Protein AF-A0A2T0MRT6-F1 (afdb_monomer)

Foldseek 3Di:
DPVVVLLVVVCVVPVQWNWDADPVQKIKIAGPDDDDPLLVVLVADRMDIDNDSVRVVVNVVVSVVSVVVSVVVVPPDDDD

Structure (mmCIF, N/CA/C/O backbone):
data_AF-A0A2T0MRT6-F1
#
_entry.id   AF-A0A2T0MRT6-F1
#
loop_
_atom_site.group_PDB
_atom_site.id
_atom_site.type_symbol
_atom_site.label_atom_id
_atom_site.label_alt_id
_atom_site.label_comp_id
_atom_site.label_asym_id
_atom_site.label_entity_id
_atom_site.label_seq_id
_atom_site.pdbx_PDB_ins_code
_atom_site.Cartn_x
_atom_site.Cartn_y
_atom_site.Cartn_z
_atom_site.occupancy
_atom_site.B_iso_or_equiv
_atom_site.auth_seq_id
_atom_site.auth_comp_id
_atom_site.auth_asym_id
_atom_site.auth_atom_id
_atom_site.pdbx_PDB_model_num
ATOM 1 N N . MET A 1 1 ? 8.212 0.846 -22.722 1.00 50.50 1 MET A N 1
ATOM 2 C CA . MET A 1 1 ? 8.022 1.924 -21.727 1.00 50.50 1 MET A CA 1
ATOM 3 C C . MET A 1 1 ? 6.579 1.913 -21.207 1.00 50.50 1 MET A C 1
ATOM 5 O O . MET A 1 1 ? 5.821 2.812 -21.534 1.00 50.50 1 MET A O 1
ATOM 9 N N . SER A 1 2 ? 6.160 0.872 -20.472 1.00 75.69 2 SER A N 1
ATOM 10 C CA . SER A 1 2 ? 4.749 0.729 -20.037 1.00 75.69 2 SER A CA 1
ATOM 11 C C . SER A 1 2 ? 4.592 0.724 -18.516 1.00 75.69 2 SER A C 1
ATOM 13 O O . SER A 1 2 ? 3.649 1.307 -17.999 1.00 75.69 2 SER A O 1
ATOM 15 N N . PHE A 1 3 ? 5.530 0.118 -17.782 1.00 82.31 3 PHE A N 1
ATOM 16 C CA . PHE A 1 3 ? 5.394 -0.076 -16.335 1.0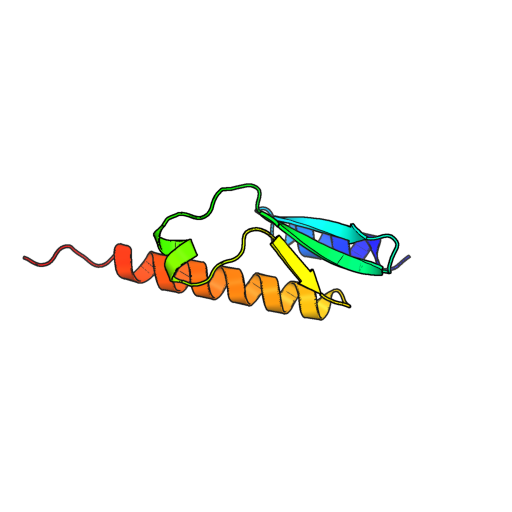0 82.31 3 PHE A CA 1
ATOM 17 C C . PHE A 1 3 ? 5.468 1.230 -15.533 1.00 82.31 3 PHE A C 1
ATOM 19 O O . PHE A 1 3 ? 4.608 1.444 -14.690 1.00 82.31 3 PHE A O 1
ATOM 26 N N . ASP A 1 4 ? 6.394 2.145 -15.839 1.00 88.75 4 ASP A N 1
ATOM 27 C CA . ASP A 1 4 ? 6.469 3.450 -15.155 1.00 88.75 4 ASP A CA 1
ATOM 28 C C . ASP A 1 4 ? 5.196 4.282 -15.334 1.00 88.75 4 ASP A C 1
ATOM 30 O O . ASP A 1 4 ? 4.755 4.963 -14.412 1.00 88.75 4 ASP A O 1
ATOM 34 N N . ARG A 1 5 ? 4.557 4.179 -16.507 1.00 91.88 5 ARG A N 1
ATOM 35 C CA . ARG A 1 5 ? 3.269 4.828 -16.762 1.00 91.88 5 ARG A CA 1
ATOM 36 C C . ARG A 1 5 ? 2.166 4.228 -15.897 1.00 91.88 5 ARG A C 1
ATOM 38 O O . ARG A 1 5 ? 1.432 4.976 -15.271 1.00 91.88 5 ARG A O 1
ATOM 45 N N . HIS A 1 6 ? 2.082 2.901 -15.813 1.00 94.12 6 HIS A N 1
ATOM 46 C CA . HIS A 1 6 ? 1.117 2.249 -14.926 1.00 94.12 6 HIS A CA 1
ATOM 47 C C . HIS A 1 6 ? 1.365 2.596 -13.451 1.00 94.12 6 HIS A C 1
ATOM 49 O O . HIS A 1 6 ? 0.404 2.863 -12.739 1.00 94.12 6 HIS A O 1
ATOM 55 N N . LEU A 1 7 ? 2.625 2.653 -12.999 1.00 94.00 7 LEU A N 1
ATOM 56 C CA . LEU A 1 7 ? 2.971 3.099 -11.644 1.00 94.00 7 LEU A CA 1
ATOM 57 C C . LEU A 1 7 ? 2.476 4.527 -11.391 1.00 94.00 7 LEU A C 1
ATOM 59 O O . LEU A 1 7 ? 1.808 4.766 -10.388 1.00 94.00 7 LEU A O 1
ATOM 63 N N . ALA A 1 8 ? 2.756 5.452 -12.311 1.00 94.12 8 ALA A N 1
ATOM 64 C CA . ALA A 1 8 ? 2.324 6.842 -12.202 1.00 94.12 8 ALA A CA 1
ATOM 65 C C . ALA A 1 8 ? 0.794 6.986 -12.221 1.00 94.12 8 ALA A C 1
ATOM 67 O O . ALA A 1 8 ? 0.245 7.741 -11.421 1.00 94.12 8 ALA A O 1
ATOM 68 N N . ASP A 1 9 ? 0.105 6.242 -13.090 1.00 95.50 9 ASP A N 1
ATOM 69 C CA . ASP A 1 9 ? -1.356 6.258 -13.177 1.00 95.50 9 ASP A CA 1
ATOM 70 C C . ASP A 1 9 ? -1.983 5.724 -11.875 1.00 95.50 9 ASP A C 1
ATOM 72 O O . ASP A 1 9 ? -2.856 6.370 -11.307 1.00 95.50 9 ASP A O 1
ATOM 76 N N . ILE A 1 10 ? -1.495 4.593 -11.344 1.00 95.12 10 ILE A N 1
ATOM 77 C CA . ILE A 1 10 ? -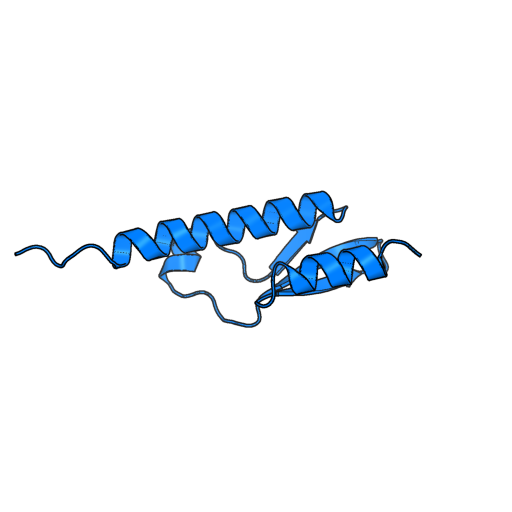1.994 4.040 -10.071 1.00 95.12 10 ILE A CA 1
ATOM 78 C C . ILE A 1 10 ? -1.676 4.987 -8.906 1.00 95.12 10 ILE A C 1
ATOM 80 O O . ILE A 1 10 ? -2.550 5.264 -8.095 1.00 95.12 10 ILE A O 1
ATOM 84 N N . ALA A 1 11 ? -0.457 5.523 -8.813 1.00 94.38 11 ALA A N 1
ATOM 85 C CA . ALA A 1 11 ? -0.093 6.449 -7.739 1.00 94.38 11 ALA A CA 1
ATOM 86 C C . ALA A 1 11 ? -0.942 7.734 -7.760 1.00 94.38 11 ALA A C 1
ATOM 88 O O . ALA A 1 11 ? -1.254 8.291 -6.709 1.00 94.38 11 ALA A O 1
ATOM 89 N N . ARG A 1 12 ? -1.347 8.191 -8.952 1.00 94.50 12 ARG A N 1
ATOM 90 C CA . ARG A 1 12 ? -2.262 9.324 -9.117 1.00 94.50 12 ARG A CA 1
ATOM 91 C C . ARG A 1 12 ? -3.681 8.993 -8.655 1.00 94.50 12 ARG A C 1
ATOM 93 O O . ARG A 1 12 ? -4.305 9.842 -8.021 1.00 94.50 12 ARG A O 1
ATOM 100 N N . ASP A 1 13 ? -4.180 7.805 -8.983 1.00 94.62 13 ASP A N 1
ATOM 101 C CA . ASP A 1 13 ? -5.524 7.363 -8.594 1.00 94.62 13 ASP A CA 1
ATOM 102 C C . ASP A 1 13 ? -5.607 7.066 -7.084 1.00 94.62 13 ASP A C 1
ATOM 104 O O . ASP A 1 13 ? -6.648 7.277 -6.467 1.00 94.62 13 ASP A O 1
ATOM 108 N N . TYR A 1 14 ? -4.491 6.649 -6.474 1.00 93.62 14 TYR A N 1
ATOM 109 C CA . TYR A 1 14 ? -4.402 6.243 -5.071 1.00 93.62 14 TYR A CA 1
ATOM 110 C C . TYR A 1 14 ? -3.317 7.027 -4.307 1.00 93.62 14 TYR A C 1
ATOM 112 O O . TYR A 1 14 ? -2.324 6.446 -3.863 1.00 93.62 14 TYR A O 1
ATOM 120 N N . PRO A 1 15 ? -3.509 8.337 -4.058 1.00 91.25 15 PRO A N 1
ATOM 121 C CA . PRO A 1 15 ? -2.480 9.213 -3.480 1.00 91.25 15 PRO A CA 1
ATOM 122 C C . PRO A 1 15 ? -2.082 8.865 -2.035 1.00 91.25 15 PRO A C 1
ATOM 124 O O . PRO A 1 15 ? -1.096 9.379 -1.515 1.00 91.25 15 PRO A O 1
ATOM 127 N N . HIS A 1 16 ? -2.843 8.000 -1.358 1.00 90.56 16 HIS A N 1
ATOM 128 C CA . HIS A 1 16 ? -2.536 7.524 -0.004 1.00 90.56 16 HIS A CA 1
ATOM 129 C C . HIS A 1 16 ? -1.629 6.283 0.029 1.00 90.56 16 HIS A C 1
ATOM 131 O O . HIS A 1 16 ? -1.343 5.760 1.116 1.00 90.56 16 HIS A O 1
ATOM 137 N N . TRP A 1 17 ? -1.181 5.821 -1.139 1.00 94.69 17 TRP A N 1
ATOM 138 C CA . TRP A 1 17 ? -0.367 4.629 -1.312 1.00 94.69 17 TRP A CA 1
ATOM 139 C C . TRP A 1 17 ? 0.924 4.943 -2.074 1.00 94.69 17 TRP A C 1
ATOM 141 O O . TRP A 1 17 ? 0.903 5.520 -3.158 1.00 94.69 17 TRP A O 1
ATOM 151 N N . THR A 1 18 ? 2.051 4.465 -1.552 1.00 95.44 18 THR A N 1
ATOM 152 C CA . THR A 1 18 ? 3.290 4.338 -2.318 1.00 95.44 18 THR A CA 1
ATOM 153 C C . THR A 1 18 ? 3.197 3.094 -3.181 1.00 95.44 18 THR A C 1
ATOM 155 O O . THR A 1 18 ? 3.207 1.981 -2.652 1.00 95.44 18 THR A O 1
ATOM 158 N N . VAL A 1 19 ? 3.166 3.270 -4.496 1.00 95.69 19 VAL A N 1
ATOM 159 C CA . VAL A 1 19 ? 3.144 2.166 -5.458 1.00 95.69 19 VAL A CA 1
ATOM 160 C C . VAL A 1 19 ? 4.538 1.957 -6.034 1.00 95.69 19 VAL A C 1
ATOM 162 O O . VAL A 1 19 ? 5.199 2.911 -6.440 1.00 95.69 19 VAL A O 1
ATOM 165 N N . TRP A 1 20 ? 4.995 0.711 -6.071 1.00 94.81 20 TRP A N 1
ATOM 166 C CA . TRP A 1 20 ? 6.308 0.348 -6.591 1.00 94.81 20 TRP A CA 1
ATOM 167 C C . TRP A 1 20 ? 6.292 -1.064 -7.177 1.00 94.81 20 TRP A C 1
ATOM 169 O O . TRP A 1 20 ? 5.377 -1.852 -6.941 1.00 94.81 20 TRP A O 1
ATOM 179 N N 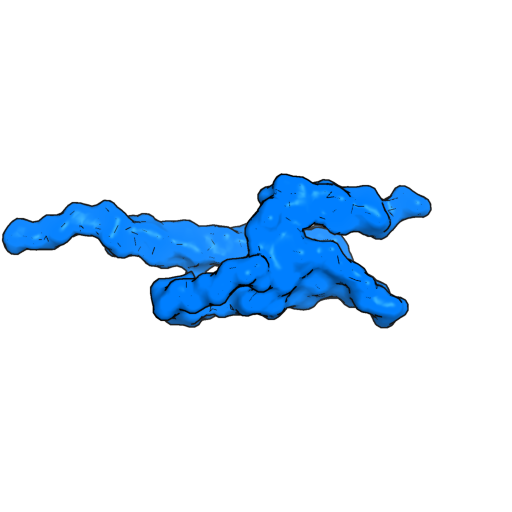. ARG A 1 21 ? 7.305 -1.386 -7.979 1.00 94.44 21 ARG A N 1
ATOM 180 C CA . ARG A 1 21 ? 7.487 -2.717 -8.562 1.00 94.44 21 ARG A CA 1
ATOM 181 C C . ARG A 1 21 ? 8.812 -3.288 -8.080 1.00 94.44 21 ARG A C 1
ATOM 183 O O . ARG A 1 21 ? 9.810 -2.574 -8.065 1.00 94.44 21 ARG A O 1
ATOM 190 N N . SER A 1 22 ? 8.817 -4.550 -7.675 1.00 93.56 22 SER A N 1
ATOM 191 C CA . SER A 1 22 ? 10.046 -5.249 -7.316 1.00 93.56 22 SER A CA 1
ATOM 192 C C . SER A 1 22 ? 10.822 -5.677 -8.561 1.00 93.56 22 SER A C 1
ATOM 194 O O . SER A 1 22 ? 10.254 -5.827 -9.647 1.00 93.56 22 SER A O 1
ATOM 196 N N . ASP A 1 23 ? 12.111 -5.968 -8.390 1.00 90.12 23 ASP A N 1
ATOM 197 C CA . ASP A 1 23 ? 12.962 -6.485 -9.471 1.00 90.12 23 ASP A CA 1
ATOM 198 C C . ASP A 1 23 ? 12.490 -7.853 -9.996 1.00 90.12 23 ASP A C 1
ATOM 200 O O . ASP A 1 23 ? 12.692 -8.181 -11.162 1.00 90.12 23 ASP A O 1
ATOM 204 N N . ALA A 1 24 ? 11.781 -8.628 -9.165 1.00 90.44 24 ALA A N 1
ATOM 205 C CA . ALA A 1 24 ? 11.123 -9.877 -9.562 1.00 90.44 24 ALA A CA 1
ATOM 206 C C . ALA A 1 24 ? 9.862 -9.656 -10.425 1.00 90.44 24 ALA A C 1
ATOM 208 O O . ALA A 1 24 ? 9.208 -10.610 -10.837 1.00 90.44 24 ALA A O 1
ATOM 209 N N . GLY A 1 25 ? 9.498 -8.401 -10.688 1.00 90.12 25 GLY A N 1
ATOM 210 C CA . GLY A 1 25 ? 8.385 -8.024 -11.545 1.00 90.12 25 GLY A CA 1
ATOM 211 C C . GLY A 1 25 ? 7.039 -7.889 -10.837 1.00 90.12 25 GLY A C 1
ATOM 212 O O . GLY A 1 25 ? 6.078 -7.509 -11.508 1.00 90.12 25 GLY A O 1
ATOM 213 N N . ARG A 1 26 ? 6.984 -8.128 -9.521 1.00 94.62 26 ARG A N 1
ATOM 214 C CA . ARG A 1 26 ? 5.771 -8.050 -8.698 1.00 94.62 26 ARG A CA 1
ATOM 215 C C . ARG A 1 26 ? 5.432 -6.604 -8.352 1.00 94.62 26 ARG A C 1
ATOM 217 O O . ARG A 1 26 ? 6.320 -5.805 -8.059 1.00 94.62 26 ARG A O 1
ATOM 224 N N . TRP A 1 27 ? 4.152 -6.279 -8.383 1.00 96.38 27 TRP A N 1
ATOM 225 C CA . TRP A 1 27 ? 3.606 -4.973 -8.048 1.00 96.38 27 TRP A CA 1
ATOM 226 C C . TRP A 1 27 ? 3.280 -4.907 -6.570 1.00 96.38 27 TRP A C 1
ATOM 228 O O . TRP A 1 27 ? 2.770 -5.867 -6.006 1.00 96.38 27 TRP A O 1
ATOM 238 N N . TRP A 1 28 ? 3.569 -3.771 -5.956 1.00 96.81 28 TRP A N 1
ATOM 239 C CA . TRP A 1 28 ? 3.380 -3.544 -4.536 1.00 96.81 28 TRP A CA 1
ATOM 240 C C . TRP A 1 28 ? 2.761 -2.174 -4.307 1.00 96.81 28 TRP A C 1
ATOM 242 O O . TRP A 1 28 ? 3.076 -1.205 -5.003 1.00 96.81 28 TRP A O 1
ATOM 252 N N . ALA A 1 29 ? 1.919 -2.080 -3.286 1.00 97.00 29 ALA A N 1
ATOM 253 C CA . ALA A 1 29 ? 1.457 -0.812 -2.757 1.00 97.00 29 ALA A CA 1
ATOM 254 C C . ALA A 1 29 ? 1.519 -0.827 -1.232 1.00 97.00 29 ALA A C 1
ATOM 256 O O . ALA A 1 29 ? 1.026 -1.753 -0.586 1.00 97.00 29 ALA A O 1
ATOM 257 N N . THR A 1 30 ? 2.091 0.227 -0.657 1.00 95.12 30 THR A N 1
ATOM 258 C CA . THR A 1 3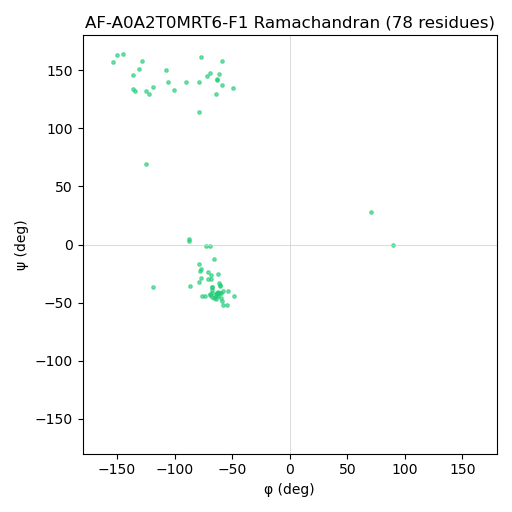0 ? 2.204 0.412 0.793 1.00 95.12 30 THR A CA 1
ATOM 259 C C . THR A 1 30 ? 1.533 1.717 1.200 1.00 95.12 30 THR A C 1
ATOM 261 O O . THR A 1 30 ? 1.824 2.766 0.630 1.00 95.12 30 THR A O 1
ATOM 264 N N . ARG A 1 31 ? 0.654 1.690 2.202 1.00 93.19 31 ARG A N 1
ATOM 265 C CA . ARG A 1 31 ? -0.017 2.901 2.709 1.00 93.19 31 ARG A CA 1
ATOM 266 C C . ARG A 1 31 ? 0.941 3.789 3.489 1.00 93.19 31 ARG A C 1
ATOM 268 O O . ARG A 1 31 ? 1.756 3.297 4.265 1.00 93.19 31 ARG A O 1
ATOM 275 N N . HIS A 1 32 ? 0.750 5.102 3.385 1.00 89.25 32 HIS A N 1
ATOM 276 C CA . HIS A 1 32 ? 1.476 6.075 4.212 1.00 89.25 32 HIS A CA 1
ATOM 277 C C . HIS A 1 32 ? 0.943 6.176 5.643 1.00 89.25 32 HIS A C 1
ATOM 279 O O . HIS A 1 32 ? 1.677 6.526 6.565 1.00 89.25 32 HIS A O 1
ATOM 285 N N . HIS A 1 33 ? -0.350 5.912 5.828 1.00 84.00 33 HIS A N 1
ATOM 286 C CA . HIS A 1 33 ? -1.027 6.120 7.100 1.00 84.00 33 HIS A CA 1
ATOM 287 C C . HIS A 1 33 ? -1.301 4.789 7.797 1.00 84.00 33 HIS A C 1
ATOM 289 O O . HIS A 1 33 ? -1.708 3.829 7.135 1.00 84.00 33 HIS A O 1
ATOM 295 N N . PRO A 1 34 ? -1.129 4.725 9.129 1.00 85.12 34 PRO A N 1
ATOM 296 C CA . PRO A 1 34 ? -1.495 3.543 9.885 1.00 85.12 34 PRO A CA 1
ATOM 297 C C . PRO A 1 34 ? -3.001 3.300 9.785 1.00 85.12 34 PRO A C 1
ATOM 299 O O . PRO A 1 34 ? -3.808 4.229 9.839 1.00 85.12 34 PRO A O 1
ATOM 302 N N . LEU A 1 35 ? -3.382 2.028 9.694 1.00 85.81 35 LEU A N 1
ATOM 303 C CA . LEU A 1 35 ? -4.783 1.634 9.782 1.00 85.81 35 LEU A CA 1
ATOM 304 C C . LEU A 1 35 ? -5.334 1.969 11.169 1.00 85.81 35 LEU A C 1
ATOM 306 O O . LEU A 1 35 ? -4.766 1.555 12.186 1.00 85.81 35 LEU A O 1
ATOM 310 N N . SER A 1 36 ? -6.476 2.652 11.198 1.00 85.19 36 SER A N 1
ATOM 311 C CA . SER A 1 36 ? -7.311 2.734 12.397 1.00 85.19 36 SER A CA 1
ATOM 312 C C . SER A 1 36 ? -7.741 1.334 12.848 1.00 85.19 36 SER A C 1
ATOM 314 O O . SER A 1 36 ? -7.792 0.410 12.037 1.00 85.19 36 SER A O 1
ATOM 316 N N . VAL A 1 37 ? -8.107 1.180 14.126 1.00 84.81 37 VAL A N 1
ATOM 317 C CA . VAL A 1 37 ? -8.699 -0.072 14.652 1.00 84.81 37 VAL A CA 1
ATOM 318 C C . VAL A 1 37 ? -9.823 -0.548 13.735 1.00 84.81 37 VAL A C 1
ATOM 320 O O . VAL A 1 37 ? -9.834 -1.682 13.288 1.00 84.81 37 VAL A O 1
ATOM 323 N N . ALA A 1 38 ? -10.663 0.397 13.326 1.00 81.69 38 ALA A N 1
ATOM 324 C CA . ALA A 1 38 ? -11.755 0.174 12.409 1.00 81.69 38 ALA A CA 1
ATOM 325 C C . ALA A 1 38 ? -11.330 -0.474 11.074 1.00 81.69 38 ALA A C 1
ATOM 327 O O . ALA A 1 38 ? -11.865 -1.490 10.650 1.00 81.69 38 ALA A O 1
ATOM 328 N N . GLN A 1 39 ? -10.332 0.096 10.410 1.00 86.62 39 GLN A N 1
ATOM 329 C CA . GLN A 1 39 ? -9.848 -0.455 9.145 1.00 86.62 39 GLN A CA 1
ATOM 330 C C . GLN A 1 39 ? -9.153 -1.810 9.336 1.00 86.62 39 GLN A C 1
ATOM 332 O O . GLN A 1 39 ? -9.189 -2.637 8.432 1.00 86.62 39 GLN A O 1
ATOM 337 N N . ARG A 1 40 ? -8.538 -2.060 10.498 1.00 86.19 40 ARG A N 1
ATOM 338 C CA . ARG A 1 40 ? -7.962 -3.374 10.820 1.00 86.19 40 ARG A CA 1
ATOM 339 C C . ARG A 1 40 ? -9.051 -4.432 10.982 1.00 86.19 40 ARG A C 1
ATOM 341 O O . ARG A 1 40 ? -8.919 -5.495 10.389 1.00 86.19 40 ARG A O 1
ATOM 348 N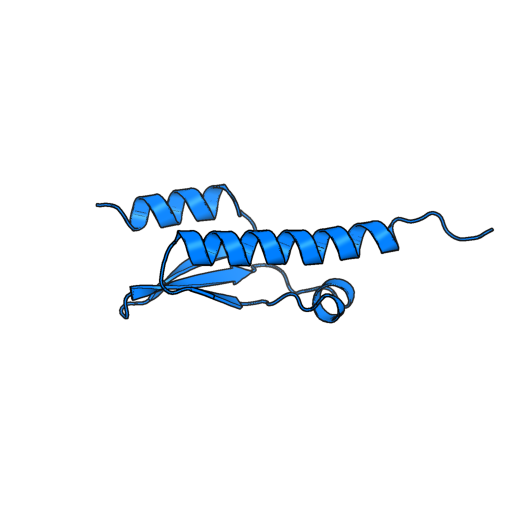 N . ASP A 1 41 ? -10.128 -4.123 11.706 1.00 87.19 41 ASP A N 1
ATOM 349 C CA . ASP A 1 41 ? -11.299 -5.003 11.847 1.00 87.19 41 ASP A CA 1
ATOM 350 C C . ASP A 1 41 ? -11.972 -5.289 10.496 1.00 87.19 41 ASP A C 1
ATOM 352 O O . ASP A 1 41 ? -12.389 -6.413 10.230 1.00 87.19 41 ASP A O 1
ATOM 356 N N . ALA A 1 42 ? -11.989 -4.308 9.588 1.00 84.31 42 ALA A N 1
ATOM 357 C CA . ALA A 1 42 ? -12.455 -4.484 8.211 1.00 84.31 42 ALA A CA 1
ATOM 358 C C . ALA A 1 42 ? -11.528 -5.355 7.334 1.00 84.31 42 ALA A C 1
ATOM 360 O O . ALA A 1 42 ? -11.801 -5.558 6.149 1.00 84.31 42 ALA A O 1
ATOM 361 N N . GLY A 1 43 ? -10.402 -5.834 7.872 1.00 89.50 43 GLY A N 1
ATOM 362 C CA . GLY A 1 43 ? -9.416 -6.612 7.130 1.00 89.50 43 GLY A CA 1
ATOM 363 C C . GLY A 1 43 ? -8.643 -5.787 6.099 1.00 89.50 43 GLY A C 1
ATOM 364 O O . GLY A 1 43 ? -8.227 -6.329 5.070 1.00 89.50 43 GLY A O 1
ATOM 365 N N . CYS A 1 44 ? -8.474 -4.479 6.320 1.00 91.31 44 CYS A N 1
ATOM 366 C CA . CYS A 1 44 ? -7.566 -3.684 5.502 1.00 91.31 44 CYS A CA 1
ATOM 367 C C . CYS A 1 44 ? -6.109 -4.079 5.781 1.00 91.31 44 CYS A C 1
ATOM 369 O O . CYS A 1 44 ? -5.733 -4.407 6.907 1.00 91.31 44 CYS A O 1
ATOM 371 N N . ALA A 1 45 ? -5.274 -3.990 4.754 1.00 92.12 45 ALA A N 1
ATOM 372 C CA . ALA A 1 45 ? -3.850 -4.262 4.803 1.00 92.12 45 ALA A CA 1
ATOM 373 C C . ALA A 1 45 ? -3.040 -2.959 4.705 1.00 92.12 45 ALA A C 1
ATOM 375 O O . ALA A 1 45 ? -3.466 -1.973 4.099 1.00 92.12 45 ALA A O 1
ATOM 376 N N . MET A 1 46 ? -1.859 -2.955 5.329 1.00 93.50 46 MET A N 1
ATOM 377 C CA . MET A 1 46 ? -0.876 -1.870 5.190 1.00 93.50 46 MET A CA 1
ATOM 378 C C . MET A 1 46 ? -0.089 -1.974 3.884 1.00 93.50 46 MET A C 1
ATOM 380 O O . MET A 1 46 ? 0.294 -0.953 3.318 1.00 93.50 46 MET A O 1
ATOM 384 N N . THR A 1 47 ? 0.129 -3.204 3.428 1.00 94.62 47 THR A N 1
ATOM 385 C CA . THR A 1 47 ? 0.899 -3.536 2.235 1.00 94.62 47 THR A CA 1
ATOM 386 C C . THR A 1 47 ? 0.140 -4.604 1.467 1.00 94.62 47 THR A C 1
ATOM 388 O O . THR A 1 47 ? -0.334 -5.565 2.073 1.00 94.62 47 THR A O 1
ATOM 391 N N . ILE A 1 48 ? 0.025 -4.426 0.159 1.00 95.50 48 ILE A N 1
ATOM 392 C CA . ILE A 1 48 ? -0.584 -5.383 -0.765 1.00 95.50 48 ILE A CA 1
ATOM 393 C C . ILE A 1 48 ? 0.348 -5.594 -1.952 1.00 95.50 48 ILE A C 1
ATOM 395 O O . ILE A 1 48 ? 1.097 -4.686 -2.326 1.00 95.50 48 ILE A O 1
ATOM 399 N N . ASP A 1 49 ? 0.285 -6.782 -2.534 1.00 96.31 49 ASP A N 1
ATOM 400 C CA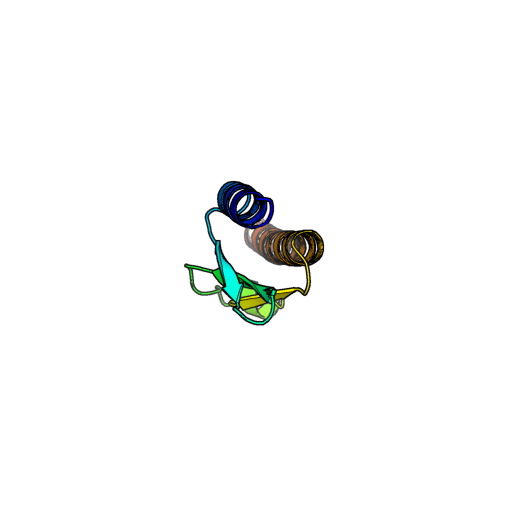 . ASP A 1 49 ? 1.039 -7.156 -3.718 1.00 96.31 49 ASP A CA 1
ATOM 401 C C . ASP A 1 49 ? 0.131 -7.751 -4.797 1.00 96.31 49 ASP A C 1
ATOM 403 O O . ASP A 1 49 ? -0.976 -8.202 -4.514 1.00 96.31 49 ASP A O 1
ATOM 407 N N . ALA A 1 50 ? 0.595 -7.707 -6.043 1.00 96.25 50 ALA A N 1
ATOM 408 C CA . ALA A 1 50 ? -0.064 -8.314 -7.191 1.00 96.25 50 ALA A CA 1
ATOM 409 C C . ALA A 1 50 ? 0.957 -8.666 -8.277 1.00 96.25 50 ALA A C 1
ATOM 411 O O . ALA A 1 50 ? 2.025 -8.059 -8.367 1.00 96.25 50 ALA A O 1
ATOM 412 N N . ASP A 1 51 ? 0.628 -9.615 -9.146 1.00 94.75 51 ASP A N 1
ATOM 413 C CA . ASP A 1 51 ? 1.518 -10.003 -10.245 1.00 94.75 51 ASP A CA 1
ATOM 414 C C . ASP A 1 51 ? 1.499 -8.998 -11.415 1.00 94.75 51 ASP A C 1
ATOM 416 O O . ASP A 1 51 ? 2.464 -8.901 -12.176 1.00 94.75 51 ASP A O 1
ATOM 420 N N . ASP A 1 52 ? 0.446 -8.186 -11.518 1.00 93.31 52 ASP A N 1
ATOM 421 C CA . ASP A 1 52 ? 0.205 -7.250 -12.615 1.00 93.31 52 ASP A CA 1
ATOM 422 C C . ASP A 1 52 ? -0.477 -5.946 -12.120 1.00 93.31 52 ASP A C 1
ATOM 424 O O . ASP A 1 52 ? -0.981 -5.887 -10.990 1.00 93.31 52 ASP A O 1
ATOM 428 N N . PRO A 1 53 ? -0.470 -4.859 -12.922 1.00 93.94 53 PRO A N 1
ATOM 429 C CA . PRO A 1 53 ? -1.023 -3.577 -12.491 1.00 93.94 53 PRO A CA 1
ATOM 430 C C . PRO A 1 53 ? -2.551 -3.576 -12.330 1.00 93.94 53 PRO A C 1
ATOM 432 O O . PRO A 1 53 ? -3.058 -2.766 -11.555 1.00 93.94 53 PRO A O 1
ATOM 435 N N . GLU A 1 54 ? -3.293 -4.434 -13.037 1.00 94.19 54 GLU A N 1
ATOM 436 C CA . GLU A 1 54 ? -4.750 -4.525 -12.883 1.00 94.19 54 GLU A CA 1
ATOM 437 C C . GLU A 1 54 ? -5.103 -5.218 -11.565 1.00 94.19 54 GLU A C 1
ATOM 439 O O . GLU A 1 54 ? -5.898 -4.680 -10.793 1.00 94.19 54 GLU A O 1
ATOM 444 N N . GLY A 1 55 ? -4.418 -6.316 -11.235 1.00 96.12 55 GLY A N 1
ATOM 445 C CA . GLY A 1 55 ? -4.545 -6.990 -9.945 1.00 96.12 55 GLY A CA 1
ATOM 446 C C . GLY A 1 55 ? -4.229 -6.063 -8.769 1.00 96.12 55 GLY A C 1
ATOM 447 O O . GLY A 1 55 ? -4.951 -6.052 -7.769 1.00 96.12 55 GLY A O 1
ATOM 448 N N . LEU A 1 56 ? -3.209 -5.203 -8.900 1.00 96.12 56 LEU A N 1
ATOM 449 C CA . LEU A 1 56 ? -2.906 -4.222 -7.856 1.00 96.12 56 LEU 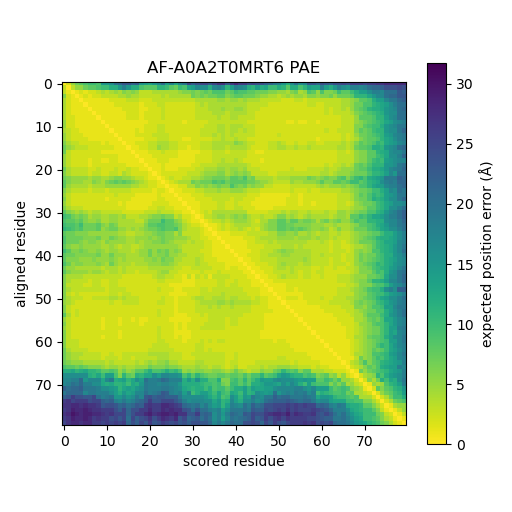A CA 1
ATOM 450 C C . LEU A 1 56 ? -4.047 -3.206 -7.682 1.00 96.12 56 LEU A C 1
ATOM 452 O O . LEU A 1 56 ? -4.411 -2.881 -6.550 1.00 96.12 56 LEU A O 1
ATOM 456 N N . ARG A 1 57 ? -4.632 -2.718 -8.784 1.00 95.75 57 ARG A N 1
ATOM 457 C CA . ARG A 1 57 ? -5.783 -1.796 -8.748 1.00 95.75 57 ARG A CA 1
ATOM 458 C C . ARG A 1 57 ? -7.005 -2.439 -8.108 1.00 95.75 57 ARG A C 1
ATOM 460 O O . ARG A 1 57 ? -7.677 -1.792 -7.308 1.00 95.75 57 ARG A O 1
ATOM 467 N N . ASP A 1 58 ? -7.275 -3.703 -8.415 1.00 96.06 58 ASP A N 1
ATOM 468 C CA . ASP A 1 58 ? -8.385 -4.433 -7.810 1.00 96.06 58 ASP A CA 1
ATOM 469 C C . ASP A 1 58 ? -8.210 -4.580 -6.299 1.00 96.06 58 ASP A C 1
ATOM 471 O O . ASP A 1 58 ? -9.146 -4.300 -5.543 1.00 96.06 58 ASP A O 1
ATOM 475 N N . HIS A 1 59 ? -7.000 -4.911 -5.839 1.00 95.88 59 HIS A N 1
ATOM 476 C CA . HIS A 1 59 ? -6.698 -4.926 -4.412 1.00 95.88 59 HIS A CA 1
ATOM 477 C C . HIS A 1 59 ? -6.843 -3.539 -3.778 1.00 95.88 59 HIS A C 1
ATOM 479 O O . HIS A 1 59 ? -7.476 -3.428 -2.730 1.00 95.88 59 HIS A O 1
ATOM 485 N N . LEU A 1 60 ? -6.336 -2.474 -4.404 1.00 94.62 60 LEU A N 1
ATOM 486 C CA . LEU A 1 60 ? -6.477 -1.101 -3.899 1.00 94.62 60 LEU A CA 1
ATOM 487 C C . LEU A 1 60 ? -7.946 -0.675 -3.778 1.00 94.62 60 LEU A C 1
ATOM 489 O O . LEU A 1 60 ? -8.358 -0.164 -2.735 1.00 94.62 60 LEU A O 1
ATOM 493 N N . ARG A 1 61 ? -8.759 -0.948 -4.801 1.00 94.19 61 ARG A N 1
ATOM 494 C CA . ARG A 1 61 ? -10.199 -0.664 -4.793 1.00 94.19 61 ARG A CA 1
ATOM 495 C C . ARG A 1 61 ? -10.918 -1.417 -3.678 1.00 94.19 61 ARG A C 1
ATOM 497 O O . ARG A 1 61 ? -11.779 -0.857 -3.003 1.00 94.19 61 ARG A O 1
ATOM 504 N N . ASP A 1 62 ? -10.560 -2.675 -3.458 1.00 93.69 62 ASP A N 1
ATOM 505 C CA . ASP A 1 62 ? -11.123 -3.469 -2.374 1.00 93.69 62 ASP A CA 1
ATOM 506 C C . ASP A 1 62 ? -10.700 -2.9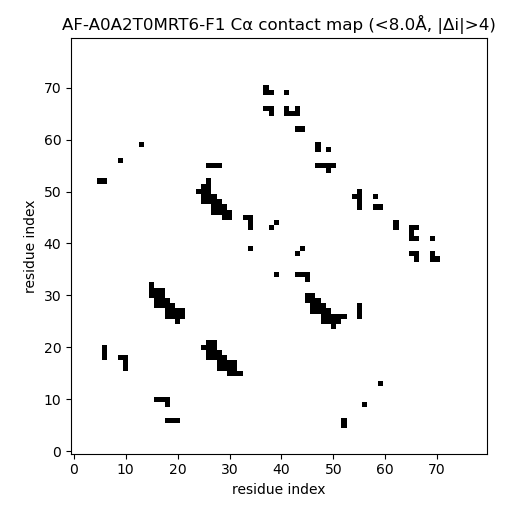41 -0.988 1.00 93.69 62 ASP A C 1
ATOM 508 O O . ASP A 1 62 ? -11.524 -2.883 -0.074 1.00 93.69 62 ASP A O 1
ATOM 512 N N . GLN A 1 63 ? -9.465 -2.448 -0.840 1.00 92.19 63 GLN A N 1
ATOM 513 C CA . GLN A 1 63 ? -9.016 -1.762 0.377 1.00 92.19 63 GLN A CA 1
ATOM 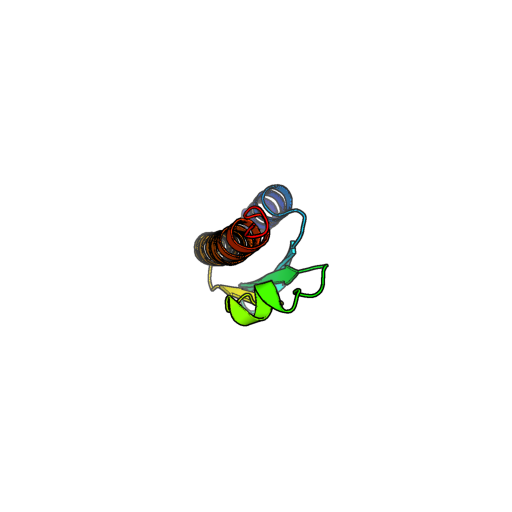514 C C . GLN A 1 63 ? -9.810 -0.479 0.658 1.00 92.19 63 GLN A C 1
ATOM 516 O O . GLN A 1 63 ? -10.168 -0.217 1.809 1.00 92.19 63 GLN A O 1
ATOM 521 N N . GLU A 1 64 ? -10.099 0.325 -0.367 1.00 89.12 64 GLU A N 1
ATOM 522 C CA . GLU A 1 64 ? -10.925 1.529 -0.223 1.00 89.12 64 GLU A CA 1
ATOM 523 C C . GLU A 1 64 ? -12.376 1.194 0.103 1.00 89.12 64 GLU A C 1
ATOM 525 O O . GLU A 1 64 ? -12.952 1.815 0.996 1.00 89.12 64 GLU A O 1
ATOM 530 N N . ARG A 1 65 ? -12.944 0.168 -0.541 1.00 89.06 65 ARG A N 1
ATOM 531 C CA . ARG A 1 65 ? -14.292 -0.325 -0.245 1.00 89.06 65 ARG A CA 1
ATOM 532 C C . ARG A 1 65 ? -14.411 -0.751 1.218 1.00 89.06 65 ARG A C 1
ATOM 534 O O . ARG A 1 65 ? -15.274 -0.237 1.922 1.00 89.06 65 ARG A O 1
ATOM 541 N N . ARG A 1 66 ? -13.502 -1.605 1.704 1.00 87.25 66 ARG A N 1
ATOM 542 C CA . ARG A 1 66 ? -13.462 -2.041 3.113 1.00 87.25 66 ARG A CA 1
ATOM 543 C C . ARG A 1 66 ? -13.285 -0.857 4.064 1.00 87.25 66 ARG A C 1
ATOM 545 O O . ARG A 1 66 ? -13.957 -0.777 5.088 1.00 87.25 66 ARG A O 1
ATOM 552 N N . ALA A 1 67 ? -12.413 0.095 3.725 1.00 83.25 67 ALA A N 1
ATOM 553 C CA . ALA A 1 67 ? -12.190 1.283 4.543 1.00 83.25 67 ALA A CA 1
ATOM 554 C C . ALA A 1 67 ? -13.412 2.221 4.586 1.00 83.25 67 ALA A C 1
ATOM 556 O O . ALA A 1 67 ? -13.696 2.774 5.648 1.00 83.25 67 ALA A O 1
ATOM 557 N N . GLY A 1 68 ? -14.116 2.399 3.465 1.00 76.62 68 GLY A N 1
ATOM 558 C CA . GLY A 1 68 ? -15.291 3.263 3.324 1.00 76.62 68 GLY A CA 1
ATOM 559 C C . GLY A 1 68 ? -16.555 2.662 3.935 1.00 76.62 68 GLY A C 1
ATOM 560 O O . GLY A 1 68 ? -17.237 3.343 4.702 1.00 76.62 68 GLY A O 1
ATOM 561 N N . GLU A 1 69 ? -16.807 1.368 3.701 1.00 63.69 69 GLU A N 1
ATOM 562 C CA . GLU A 1 69 ? -17.841 0.587 4.398 1.00 63.69 69 GLU A CA 1
ATOM 563 C C . GLU A 1 69 ? -17.652 0.702 5.910 1.00 63.69 69 GLU A C 1
ATOM 565 O O . GLU A 1 69 ? -18.616 0.903 6.648 1.00 63.69 69 GLU A O 1
ATOM 570 N N . HIS A 1 70 ? -16.395 0.681 6.372 1.00 56.16 70 HIS A N 1
ATOM 571 C CA . HIS A 1 70 ? -16.094 0.791 7.787 1.00 56.16 70 HIS A CA 1
ATOM 572 C C . HIS A 1 70 ? -16.149 2.232 8.353 1.00 56.16 70 HIS A C 1
ATOM 574 O O . HIS A 1 70 ? -16.185 2.454 9.565 1.00 56.16 70 HIS A O 1
ATOM 580 N N . GLN A 1 71 ? -16.114 3.244 7.489 1.00 57.50 71 GLN A N 1
ATOM 581 C CA . GLN A 1 71 ? -16.212 4.645 7.898 1.00 57.50 71 GLN A CA 1
ATOM 582 C C . GLN A 1 71 ? -17.678 5.085 7.991 1.00 57.50 71 GLN A C 1
ATOM 584 O O . GLN A 1 71 ? -18.040 5.818 8.912 1.00 57.50 71 GLN A O 1
ATOM 589 N N . THR A 1 72 ? -18.538 4.579 7.099 1.00 57.16 72 THR A N 1
ATOM 590 C CA . THR A 1 72 ? -19.963 4.933 7.080 1.00 57.16 72 THR A CA 1
ATOM 591 C C . THR A 1 72 ? -20.731 4.407 8.297 1.00 57.16 72 THR A C 1
ATOM 593 O O . THR A 1 72 ? -21.539 5.152 8.844 1.00 57.16 72 THR A O 1
ATOM 596 N N . TRP A 1 73 ? -20.429 3.208 8.821 1.00 52.94 73 TRP A N 1
ATOM 597 C CA . TRP A 1 73 ? -21.135 2.707 10.016 1.00 52.94 73 TRP A CA 1
ATOM 598 C C . TRP A 1 73 ? -20.756 3.455 11.307 1.00 52.94 73 TRP A C 1
ATOM 600 O O . TRP A 1 73 ? -21.568 3.500 12.228 1.00 52.94 73 TRP A O 1
ATOM 610 N N . ARG A 1 74 ? -19.570 4.090 11.386 1.00 54.00 74 ARG A N 1
ATOM 611 C CA . ARG A 1 74 ? -19.209 4.974 12.519 1.00 54.00 74 ARG A CA 1
ATOM 612 C C . ARG A 1 74 ? -19.840 6.358 12.438 1.00 54.00 74 ARG A C 1
ATOM 614 O O . ARG A 1 74 ? -19.941 7.020 13.463 1.00 54.00 74 ARG A O 1
ATOM 621 N N . ALA A 1 75 ? -20.215 6.803 11.241 1.00 57.81 75 ALA A N 1
ATOM 622 C CA . ALA A 1 75 ? -20.823 8.112 11.018 1.00 57.81 75 ALA A CA 1
ATOM 623 C C . ALA A 1 75 ? -22.358 8.102 11.173 1.00 57.81 75 ALA A C 1
ATOM 625 O O . ALA A 1 75 ? -23.000 9.121 10.923 1.00 57.81 75 ALA A O 1
ATOM 626 N N . GLY A 1 76 ? -22.956 6.974 11.575 1.00 50.72 76 GLY A N 1
ATOM 627 C CA . GLY A 1 76 ? -24.373 6.919 11.935 1.00 50.72 76 GLY A CA 1
ATOM 628 C C . GLY A 1 76 ? -24.668 7.800 13.159 1.00 50.72 76 GLY A C 1
ATOM 629 O O . GLY A 1 76 ? -23.829 7.868 14.062 1.00 50.72 76 GLY A O 1
ATOM 630 N N . PRO A 1 77 ? -25.823 8.493 13.208 1.00 52.00 77 PRO A N 1
ATOM 631 C CA . PRO A 1 77 ? -26.168 9.342 14.343 1.00 52.00 77 PRO A CA 1
ATOM 632 C C . PRO A 1 77 ? -26.190 8.502 15.623 1.00 52.00 77 PRO A C 1
ATOM 634 O O . PRO A 1 77 ? -26.684 7.372 15.617 1.00 52.00 77 PRO A O 1
ATOM 637 N N . ALA A 1 78 ? -25.635 9.051 16.708 1.00 46.34 78 ALA A N 1
ATOM 638 C CA . ALA A 1 78 ? -25.724 8.443 18.031 1.00 46.34 78 ALA A CA 1
ATOM 639 C C . ALA A 1 78 ? -27.195 8.078 18.328 1.00 46.34 78 ALA A C 1
ATOM 641 O O . ALA A 1 78 ? -28.076 8.896 18.038 1.00 46.34 78 ALA A O 1
ATOM 642 N N . PRO A 1 79 ? -27.482 6.870 18.848 1.00 55.16 79 PRO A N 1
ATOM 643 C CA . PRO A 1 79 ? -28.845 6.518 19.226 1.00 55.16 79 PRO A CA 1
ATOM 644 C C . PRO A 1 79 ? -29.338 7.478 20.328 1.00 55.16 79 PRO A C 1
ATOM 646 O O . PRO A 1 79 ? -28.507 7.942 21.115 1.00 55.16 79 PRO A O 1
ATOM 649 N N . PRO A 1 80 ? -30.643 7.816 20.349 1.00 64.94 80 PRO A N 1
ATOM 650 C CA . PRO A 1 80 ? -31.217 8.754 21.315 1.00 64.94 80 PRO A CA 1
ATOM 651 C C . PRO A 1 80 ? -31.109 8.269 22.764 1.00 64.94 80 PRO A C 1
ATOM 653 O O . PRO A 1 80 ? -31.119 7.034 22.985 1.00 64.94 80 PRO A O 1
#

Sequence (80 aa):
MSFDRHLADIARDYPHWTVWRSDAGRWWATRHHPLSVAQRDAGCAMTIDADDPEGLRDHLRDQERRAGEHQTWRAGPAPP

Secondary structure (DSSP, 8-state):
--HHHHHHHHHHH-TTEEEEE-TTS-EEEEESSPPPHHHHHTT--SEEEESSHHHHHHHHHHHHHHHHHHHHGGGSPPP-

Radius of gyration: 14.69 Å; Cα contacts (8 Å, |Δi|>4): 88; chains: 1; bounding box: 44×19×43 Å

Mean predicted aligned error: 6.44 Å

Organism: NCBI:txid1291556

pLDDT: mean 85.59, std 14.21, range [46.34, 97.0]

Solvent-accessible surface area (backbone atoms only — not comparable to full-atom values): 4679 Å² total; per-residue (Å²): 141,58,64,70,56,52,43,52,52,50,30,66,78,38,74,65,35,54,55,50,68,49,94,91,58,36,32,37,37,35,50,80,65,83,74,49,73,58,29,47,76,51,66,48,72,64,62,52,72,22,78,41,75,64,54,38,49,54,52,50,53,50,41,50,47,35,40,48,61,49,47,55,70,71,68,52,79,80,81,133

Nearest PDB structures (foldseek):
  8dzj-assembly1_B  TM=4.085E-01  e=2.331E+00  Sulfoacidibacillus thermotolerans
  8dzj-assembly1_A  TM=4.167E-01  e=2.832E+00  Sulfoacidibacillus thermotolerans
  7b1j-assembly1_B  TM=4.554E-01  e=2.487E+00  Homo sapiens
  7b1j-assembly1_A  TM=4.660E-01  e=4.763E+00  Homo sapiens
  4ppm-assembly1_A  TM=3.688E-01  e=3.919E+00  Serratia sp. FS14